Protein AF-A0A2M8L1A0-F1 (afdb_monomer)

Structure (mmCIF, N/CA/C/O backbone):
data_AF-A0A2M8L1A0-F1
#
_entry.id   AF-A0A2M8L1A0-F1
#
loop_
_atom_site.group_PDB
_atom_site.id
_atom_site.type_symbol
_atom_site.label_atom_id
_atom_site.label_alt_id
_atom_site.label_comp_id
_atom_site.label_asym_id
_atom_site.label_entity_id
_atom_site.label_seq_id
_atom_site.pdbx_PDB_ins_code
_atom_site.Cartn_x
_atom_site.Cartn_y
_atom_site.Cartn_z
_atom_site.occupancy
_atom_site.B_iso_or_equiv
_atom_site.auth_seq_id
_atom_site.auth_comp_id
_atom_site.auth_asym_id
_atom_site.auth_atom_id
_atom_site.pdbx_PDB_model_num
ATOM 1 N N . ARG A 1 1 ? 2.037 17.268 6.715 1.00 83.38 1 ARG A N 1
ATOM 2 C CA . ARG A 1 1 ? 0.787 17.813 6.130 1.00 83.38 1 ARG A CA 1
ATOM 3 C C . ARG A 1 1 ? -0.017 16.712 5.448 1.00 83.38 1 ARG A C 1
ATOM 5 O O . ARG A 1 1 ? -1.038 16.357 6.001 1.00 83.38 1 ARG A O 1
ATOM 12 N N . ILE A 1 2 ? 0.499 16.078 4.388 1.00 87.25 2 ILE A N 1
ATOM 13 C CA . ILE A 1 2 ? -0.202 15.017 3.628 1.00 87.25 2 ILE A CA 1
ATOM 14 C C . ILE A 1 2 ? -0.797 13.916 4.528 1.00 87.25 2 ILE A C 1
ATOM 16 O O . ILE A 1 2 ? -1.982 13.641 4.440 1.00 87.25 2 ILE A O 1
ATOM 20 N N . ILE A 1 3 ? -0.023 13.345 5.459 1.00 86.69 3 ILE A N 1
ATOM 21 C CA . ILE A 1 3 ? -0.531 12.277 6.349 1.00 86.69 3 ILE A CA 1
ATOM 22 C C . ILE A 1 3 ? -1.656 12.750 7.277 1.00 86.69 3 ILE A C 1
ATOM 24 O O . ILE A 1 3 ? -2.567 11.985 7.574 1.00 86.69 3 ILE A O 1
ATOM 28 N N . ARG A 1 4 ? -1.609 14.006 7.733 1.00 88.56 4 ARG A N 1
ATOM 29 C CA . ARG A 1 4 ? -2.683 14.573 8.556 1.00 88.56 4 ARG A CA 1
ATOM 30 C C . ARG A 1 4 ? -3.952 14.708 7.724 1.00 88.56 4 ARG A C 1
ATOM 32 O O . ARG A 1 4 ? -4.989 14.227 8.145 1.00 88.56 4 ARG A O 1
ATOM 39 N N . ASP A 1 5 ? -3.831 15.291 6.538 1.00 90.94 5 ASP A N 1
ATOM 40 C CA . ASP A 1 5 ? -4.959 15.513 5.639 1.00 90.94 5 ASP A CA 1
ATOM 41 C C . ASP A 1 5 ? -5.591 14.157 5.212 1.00 90.94 5 ASP A C 1
ATOM 43 O O . ASP A 1 5 ? -6.812 14.039 5.157 1.00 90.94 5 ASP A O 1
ATOM 47 N N . TYR A 1 6 ? -4.784 13.098 5.033 1.00 88.06 6 TYR A N 1
ATOM 48 C CA . TYR A 1 6 ? -5.267 11.717 4.843 1.00 88.06 6 TYR A CA 1
ATOM 49 C C . TYR A 1 6 ? -6.056 11.198 6.056 1.00 88.06 6 TYR A C 1
ATOM 51 O O . TYR A 1 6 ? -7.160 10.688 5.910 1.00 88.06 6 TYR A O 1
ATOM 59 N N . ARG A 1 7 ? -5.516 11.361 7.274 1.00 85.38 7 ARG A N 1
ATOM 60 C CA . ARG A 1 7 ? -6.191 10.950 8.523 1.00 85.38 7 ARG A CA 1
ATOM 61 C C . ARG A 1 7 ? -7.476 11.742 8.792 1.00 85.38 7 ARG A C 1
ATOM 63 O O . ARG A 1 7 ? -8.376 11.230 9.446 1.00 85.38 7 ARG A O 1
ATOM 70 N N . GLU A 1 8 ? -7.566 12.968 8.284 1.00 92.00 8 GLU A N 1
ATOM 71 C CA . GLU A 1 8 ? -8.760 13.822 8.327 1.00 92.00 8 GLU A CA 1
ATOM 72 C C . GLU A 1 8 ? -9.753 13.515 7.186 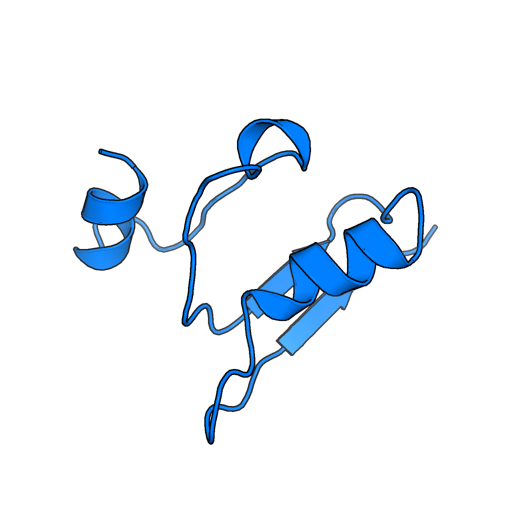1.00 92.00 8 GLU A C 1
ATOM 74 O O . GLU A 1 8 ? -10.742 14.226 7.032 1.00 92.00 8 GLU A O 1
ATOM 79 N N . ASN A 1 9 ? -9.524 12.450 6.402 1.00 89.94 9 ASN A N 1
ATOM 80 C CA . ASN A 1 9 ? -10.346 12.036 5.256 1.00 89.94 9 ASN A CA 1
ATOM 81 C C . ASN A 1 9 ? -10.509 13.121 4.174 1.00 89.94 9 ASN A C 1
ATOM 83 O O . ASN A 1 9 ? -11.490 13.126 3.431 1.00 89.94 9 ASN A O 1
ATOM 87 N N . MET A 1 10 ? -9.540 14.034 4.042 1.00 94.75 10 MET A N 1
ATOM 88 C CA . MET A 1 10 ? -9.518 15.006 2.938 1.00 94.75 10 MET A CA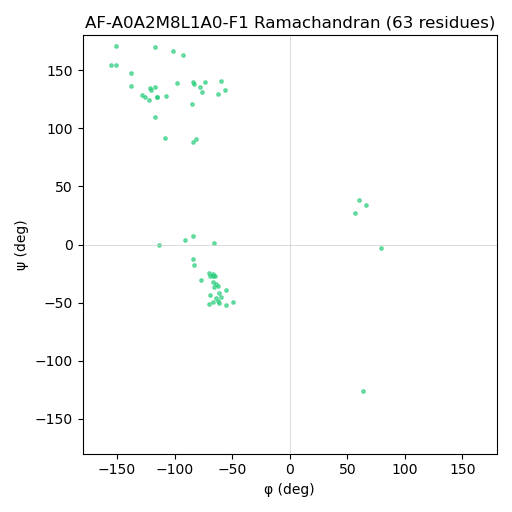 1
ATOM 89 C C . MET A 1 10 ? -9.287 14.318 1.587 1.00 94.75 10 MET A C 1
ATOM 91 O O . MET A 1 10 ? -9.668 14.838 0.539 1.00 94.75 10 MET A O 1
ATOM 95 N N . PHE A 1 11 ? -8.643 13.153 1.613 1.00 92.56 11 PHE A N 1
ATOM 96 C CA . PHE A 1 11 ? -8.505 12.229 0.498 1.00 92.56 11 PHE A CA 1
ATOM 97 C C . PHE A 1 11 ? -8.281 10.816 1.041 1.00 92.56 11 PHE A C 1
ATOM 99 O O . PHE A 1 11 ? -7.727 10.641 2.125 1.00 92.56 11 PHE A O 1
ATOM 106 N N . ASN A 1 12 ? -8.654 9.811 0.247 1.00 90.94 12 ASN A N 1
ATOM 107 C CA . ASN A 1 12 ? -8.651 8.406 0.675 1.00 90.94 12 ASN A CA 1
ATOM 108 C C . ASN A 1 12 ? -7.615 7.551 -0.071 1.00 90.94 12 ASN A C 1
ATOM 110 O O . ASN A 1 12 ? -7.511 6.353 0.174 1.00 90.94 12 ASN A O 1
ATOM 114 N N . ILE A 1 13 ? -6.866 8.148 -1.004 1.00 92.94 13 ILE A N 1
ATOM 115 C CA . ILE A 1 13 ? -5.857 7.461 -1.816 1.00 92.94 13 ILE A CA 1
ATOM 116 C C . ILE A 1 13 ? -4.547 8.231 -1.716 1.00 92.94 13 ILE A C 1
ATOM 118 O O . ILE A 1 13 ? -4.509 9.435 -1.968 1.00 92.94 13 ILE A O 1
ATOM 122 N N . LEU A 1 14 ? -3.471 7.520 -1.383 1.00 91.94 14 LEU A N 1
ATOM 123 C CA . LEU A 1 14 ? -2.112 8.039 -1.410 1.00 91.94 14 LEU A CA 1
ATOM 124 C C . LEU A 1 14 ? -1.306 7.286 -2.468 1.00 91.94 14 LEU A C 1
ATOM 126 O O . LEU A 1 14 ? -1.222 6.062 -2.429 1.00 91.94 14 LEU A O 1
ATOM 130 N N . VAL A 1 15 ? -0.679 8.029 -3.376 1.00 92.88 15 VAL A N 1
ATOM 131 C CA . VAL A 1 15 ? 0.263 7.488 -4.360 1.00 92.88 15 VAL A CA 1
ATOM 132 C C . VAL A 1 15 ? 1.668 7.920 -3.958 1.00 92.88 15 VAL A C 1
ATOM 134 O O . VAL A 1 15 ? 1.905 9.104 -3.716 1.00 92.88 15 VAL A O 1
ATOM 137 N N . ALA A 1 16 ? 2.594 6.969 -3.853 1.00 90.56 16 ALA A N 1
ATOM 138 C CA . ALA A 1 16 ? 3.967 7.232 -3.439 1.00 90.56 16 ALA A CA 1
ATOM 139 C C . ALA A 1 16 ? 4.942 6.219 -4.050 1.00 90.56 16 ALA A C 1
ATOM 141 O O . ALA A 1 16 ? 4.574 5.085 -4.342 1.00 90.56 16 ALA A O 1
ATOM 142 N N . THR A 1 17 ? 6.200 6.634 -4.193 1.00 91.50 17 THR A N 1
ATOM 143 C CA . THR A 1 17 ? 7.334 5.742 -4.470 1.00 91.50 17 THR A CA 1
ATOM 144 C C . THR A 1 17 ? 7.994 5.306 -3.161 1.00 91.50 17 THR A C 1
ATOM 146 O O . THR A 1 17 ? 7.834 5.974 -2.136 1.00 91.50 17 THR A O 1
ATOM 149 N N . ASP A 1 18 ? 8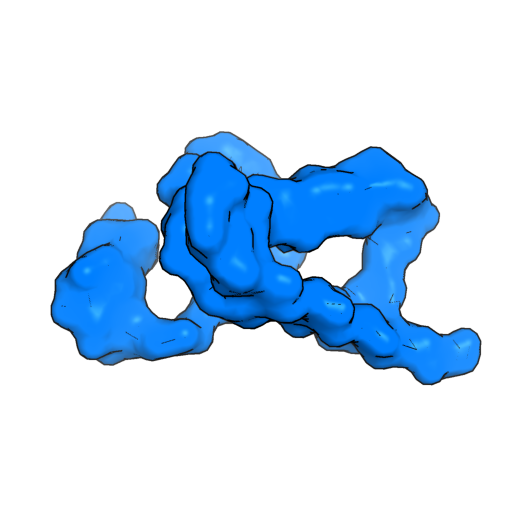.803 4.241 -3.183 1.00 83.69 18 ASP A N 1
ATOM 150 C CA . ASP A 1 18 ? 9.527 3.770 -1.987 1.00 83.69 18 ASP A CA 1
ATOM 151 C C . ASP A 1 18 ? 10.384 4.869 -1.356 1.00 83.69 18 ASP A C 1
ATOM 153 O O . ASP A 1 18 ? 10.434 5.017 -0.137 1.00 83.69 18 ASP A O 1
ATOM 157 N N . VAL A 1 19 ? 11.027 5.688 -2.192 1.00 84.56 19 VAL A N 1
ATOM 158 C CA . VAL A 1 19 ? 11.860 6.809 -1.741 1.00 84.56 19 VAL A CA 1
ATOM 159 C C . VAL A 1 19 ? 11.015 7.856 -1.019 1.00 84.56 19 VAL A C 1
ATOM 161 O O . VAL A 1 19 ? 11.395 8.293 0.063 1.00 84.56 19 VAL A O 1
ATOM 164 N N . ALA A 1 20 ? 9.864 8.228 -1.583 1.00 81.75 20 ALA A N 1
ATOM 165 C CA . ALA A 1 20 ? 8.974 9.219 -0.985 1.00 81.75 20 ALA A CA 1
ATOM 166 C C . ALA A 1 20 ? 8.286 8.710 0.296 1.00 81.75 20 ALA A C 1
ATOM 168 O O . ALA A 1 20 ? 7.933 9.509 1.160 1.00 81.75 20 ALA A O 1
ATOM 169 N N . ALA A 1 21 ? 8.099 7.392 0.426 1.00 79.75 21 ALA A N 1
ATOM 170 C CA . ALA A 1 21 ? 7.450 6.764 1.574 1.00 79.75 21 ALA A CA 1
ATOM 171 C C . ALA A 1 21 ? 8.388 6.531 2.774 1.00 79.75 21 ALA A C 1
ATOM 173 O O . ALA A 1 21 ? 7.915 6.330 3.897 1.00 79.75 21 ALA A O 1
ATOM 174 N N . ARG A 1 22 ? 9.714 6.556 2.579 1.00 81.88 22 ARG A N 1
ATOM 175 C CA . ARG A 1 22 ? 10.682 6.363 3.672 1.00 81.88 22 ARG A CA 1
ATOM 176 C C . ARG A 1 22 ? 10.550 7.465 4.723 1.00 81.88 22 ARG A C 1
ATOM 178 O O . ARG A 1 22 ? 10.552 8.650 4.415 1.00 81.88 22 ARG A O 1
ATOM 185 N N . GLY A 1 23 ? 10.449 7.056 5.987 1.00 77.50 23 GLY A N 1
ATOM 186 C CA . GLY A 1 23 ? 10.263 7.971 7.117 1.00 77.50 23 GLY A CA 1
ATOM 187 C C . GLY A 1 23 ? 8.826 8.467 7.305 1.00 77.50 23 GLY A C 1
ATOM 188 O O . GLY A 1 23 ? 8.558 9.155 8.288 1.00 77.50 23 GLY A O 1
ATOM 189 N N . LEU A 1 24 ? 7.888 8.097 6.425 1.00 80.44 24 LEU A N 1
ATOM 190 C CA . LEU A 1 24 ? 6.469 8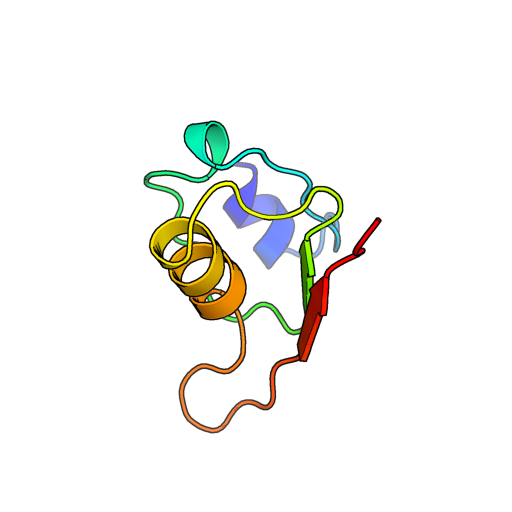.337 6.655 1.00 80.44 24 LEU A CA 1
ATOM 191 C C . LEU A 1 24 ? 5.880 7.202 7.501 1.00 80.44 24 LEU A C 1
ATOM 193 O O . LEU A 1 24 ? 5.886 6.029 7.113 1.00 80.44 24 LEU A O 1
ATOM 197 N N . ASP A 1 25 ? 5.335 7.559 8.662 1.00 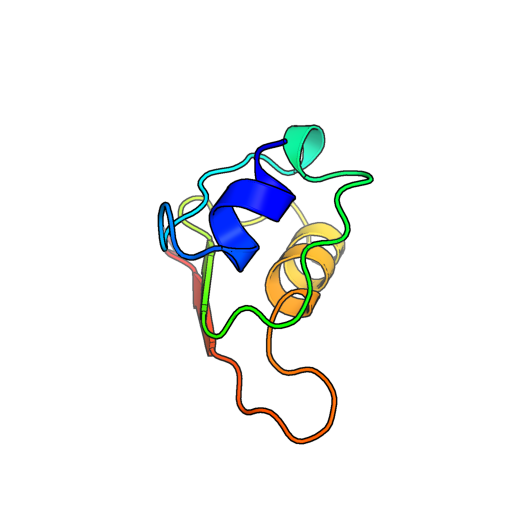79.00 25 ASP A N 1
ATOM 198 C CA . ASP A 1 25 ? 4.529 6.641 9.462 1.00 79.00 25 ASP A CA 1
ATOM 199 C C . ASP A 1 25 ? 3.080 6.634 8.965 1.00 79.00 25 ASP A C 1
ATOM 201 O O . ASP A 1 25 ? 2.218 7.413 9.389 1.00 79.00 25 ASP A O 1
ATOM 205 N N . ILE A 1 26 ? 2.849 5.758 7.993 1.00 79.88 26 ILE A N 1
ATOM 206 C CA . ILE A 1 26 ? 1.540 5.494 7.405 1.00 79.88 26 ILE A CA 1
ATOM 207 C C . ILE A 1 26 ? 1.108 4.116 7.895 1.00 79.88 26 ILE A C 1
ATOM 209 O O . ILE A 1 26 ? 1.513 3.092 7.344 1.00 79.88 26 ILE A O 1
ATOM 213 N N . ALA A 1 27 ? 0.381 4.107 9.006 1.00 76.50 27 ALA A N 1
ATOM 214 C CA . ALA A 1 27 ? -0.215 2.917 9.596 1.00 76.50 27 ALA A CA 1
ATOM 215 C C . ALA A 1 27 ? -1.711 2.849 9.258 1.00 76.50 27 ALA A C 1
ATOM 217 O O . ALA A 1 27 ? -2.298 3.842 8.824 1.00 76.50 27 ALA A O 1
ATOM 218 N N . ASP A 1 28 ? -2.301 1.679 9.494 1.00 78.25 28 ASP A N 1
ATOM 219 C CA . ASP A 1 28 ? -3.749 1.441 9.472 1.00 78.25 28 ASP A CA 1
ATOM 220 C C . ASP A 1 28 ? -4.427 1.727 8.125 1.00 78.25 28 ASP A C 1
ATOM 222 O O . ASP A 1 28 ? -5.553 2.219 8.051 1.00 78.25 28 ASP A O 1
ATOM 226 N N . ILE A 1 29 ? -3.744 1.387 7.029 1.00 89.56 29 ILE A N 1
ATOM 227 C CA . ILE A 1 29 ? -4.336 1.407 5.690 1.00 89.56 29 ILE A CA 1
ATOM 228 C C . ILE A 1 29 ? -5.094 0.094 5.474 1.00 89.56 29 ILE A C 1
ATOM 230 O O . ILE A 1 29 ? -4.598 -0.974 5.824 1.00 89.56 29 ILE A O 1
ATOM 234 N N . SER A 1 30 ? -6.281 0.133 4.869 1.00 92.62 30 SER A N 1
ATOM 235 C CA . SER A 1 30 ? -7.049 -1.088 4.572 1.00 92.62 30 SER A CA 1
ATOM 236 C C . SER A 1 30 ? -6.511 -1.863 3.363 1.00 92.62 30 SER A C 1
ATOM 238 O O . SER A 1 30 ? -6.621 -3.087 3.322 1.00 92.62 30 SER A O 1
ATOM 240 N N . HIS A 1 31 ? -5.930 -1.156 2.388 1.00 94.75 31 HIS A N 1
ATOM 241 C CA . HIS A 1 31 ? -5.452 -1.720 1.128 1.00 94.75 31 HIS A CA 1
ATOM 242 C C . HIS A 1 31 ? -4.099 -1.128 0.734 1.00 94.75 31 HIS A C 1
ATOM 244 O O . HIS A 1 31 ? -3.901 0.085 0.779 1.00 94.75 31 HIS A O 1
ATOM 250 N N . VAL A 1 32 ? -3.191 -1.987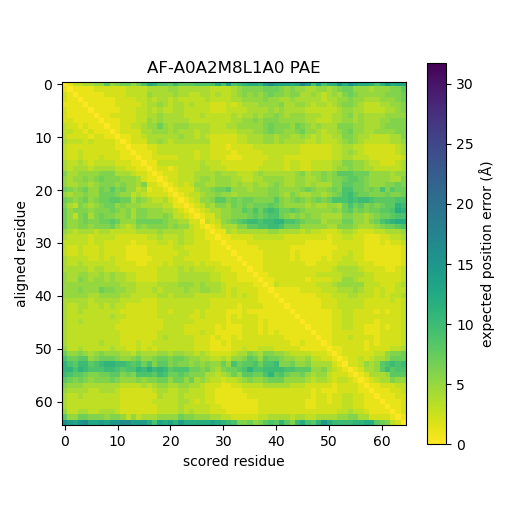 0.284 1.00 95.50 32 VAL A N 1
ATOM 251 C CA . VAL A 1 32 ? -1.938 -1.613 -0.377 1.00 95.50 32 VAL A CA 1
ATOM 252 C C . VAL A 1 32 ? -1.993 -2.123 -1.813 1.00 95.50 32 VAL A C 1
ATOM 254 O O . VAL A 1 32 ? -2.251 -3.302 -2.042 1.00 95.50 32 VAL A O 1
ATOM 257 N N . ILE A 1 33 ? -1.751 -1.239 -2.781 1.00 96.88 33 ILE A N 1
ATOM 258 C CA . ILE A 1 33 ? -1.717 -1.588 -4.205 1.00 96.88 33 ILE A CA 1
ATOM 259 C C . ILE A 1 33 ? -0.303 -1.326 -4.721 1.00 96.88 33 ILE A C 1
ATOM 261 O O . ILE A 1 33 ? 0.121 -0.178 -4.838 1.00 96.88 33 ILE A O 1
ATOM 265 N N . ASN A 1 34 ? 0.428 -2.394 -5.027 1.00 96.44 34 ASN A N 1
ATOM 266 C CA . ASN A 1 34 ? 1.689 -2.326 -5.751 1.00 96.44 34 ASN A CA 1
ATOM 267 C C . ASN A 1 34 ? 1.368 -2.214 -7.241 1.00 96.44 34 ASN A C 1
ATOM 269 O O . ASN A 1 34 ? 1.177 -3.230 -7.910 1.00 96.44 34 ASN A O 1
ATOM 273 N N . TYR A 1 35 ? 1.253 -0.971 -7.717 1.00 96.00 35 TYR A N 1
ATOM 274 C CA . TYR A 1 35 ? 1.033 -0.696 -9.136 1.00 96.00 35 TYR A CA 1
ATOM 275 C C . TYR A 1 35 ? 2.204 -1.220 -9.972 1.00 96.00 35 TYR A C 1
ATOM 277 O O . TYR A 1 35 ? 1.992 -1.996 -10.893 1.00 96.00 35 TYR A O 1
ATOM 285 N N . ASP A 1 36 ? 3.427 -0.867 -9.569 1.00 94.44 36 ASP A N 1
ATOM 286 C CA . ASP A 1 36 ? 4.653 -1.464 -10.093 1.00 94.44 36 ASP A CA 1
ATOM 287 C C . ASP A 1 36 ? 5.148 -2.559 -9.143 1.00 94.44 36 ASP A C 1
ATOM 289 O O . ASP A 1 36 ? 5.153 -2.379 -7.909 1.00 94.44 36 ASP A O 1
ATOM 293 N N . GLN A 1 37 ? 5.611 -3.672 -9.722 1.00 94.06 37 GLN A N 1
ATOM 294 C CA . GLN A 1 37 ? 6.191 -4.775 -8.965 1.00 94.06 37 GLN A CA 1
ATOM 295 C C . GLN A 1 37 ? 7.365 -4.271 -8.098 1.00 94.06 37 GLN A C 1
ATOM 297 O O . GLN A 1 37 ? 8.226 -3.531 -8.580 1.00 94.06 37 GLN A O 1
ATOM 302 N N . PRO A 1 38 ? 7.431 -4.652 -6.809 1.00 92.94 38 PRO A N 1
ATOM 303 C CA . PRO A 1 38 ? 8.560 -4.301 -5.954 1.00 92.94 38 PRO A CA 1
ATOM 304 C C . PRO A 1 38 ? 9.875 -4.861 -6.504 1.00 92.94 38 PRO A C 1
ATOM 306 O O . PRO A 1 38 ? 9.932 -6.009 -6.944 1.00 92.94 38 PRO A O 1
ATOM 309 N N . ASN A 1 39 ? 10.949 -4.073 -6.412 1.00 92.12 39 ASN A N 1
ATOM 310 C CA . ASN A 1 39 ? 12.267 -4.463 -6.929 1.00 92.12 39 ASN A CA 1
ATOM 311 C C . ASN A 1 39 ? 12.888 -5.640 -6.162 1.00 92.12 39 ASN A C 1
ATOM 313 O O . ASN A 1 39 ? 13.722 -6.367 -6.695 1.00 92.12 39 ASN A O 1
ATOM 317 N N . ASN A 1 40 ? 12.529 -5.797 -4.887 1.00 93.25 40 ASN A N 1
ATOM 318 C CA . ASN A 1 40 ? 12.997 -6.874 -4.025 1.00 93.25 40 ASN A CA 1
ATOM 319 C C . ASN A 1 40 ? 11.940 -7.214 -2.959 1.00 93.25 40 ASN A C 1
ATOM 321 O O . ASN A 1 40 ? 10.933 -6.519 -2.788 1.00 93.25 40 ASN A O 1
ATOM 325 N N . TYR A 1 41 ? 12.182 -8.310 -2.243 1.00 93.31 41 TYR A N 1
ATOM 326 C CA . TYR A 1 41 ? 11.275 -8.826 -1.221 1.00 93.31 41 TYR A CA 1
ATOM 327 C C . TYR A 1 41 ? 11.141 -7.907 0.006 1.00 93.31 41 TYR A C 1
ATOM 329 O O . TYR A 1 41 ? 10.065 -7.824 0.605 1.00 93.31 41 TYR A O 1
ATOM 337 N N . ASP A 1 42 ? 12.205 -7.193 0.371 1.00 92.62 42 ASP A N 1
ATOM 338 C CA . ASP A 1 42 ? 12.186 -6.289 1.521 1.00 92.62 42 ASP A CA 1
ATOM 339 C C . ASP A 1 42 ? 11.290 -5.079 1.240 1.00 92.62 42 ASP A C 1
ATOM 341 O O . ASP A 1 42 ? 10.457 -4.719 2.070 1.00 92.62 42 ASP A O 1
ATOM 345 N N . ASP A 1 43 ? 11.383 -4.498 0.042 1.00 92.12 43 ASP A N 1
ATOM 346 C CA . ASP A 1 43 ? 10.494 -3.429 -0.416 1.00 92.12 43 ASP A CA 1
ATOM 347 C C . ASP A 1 43 ? 9.036 -3.908 -0.429 1.00 92.12 43 ASP A C 1
ATOM 349 O O . ASP A 1 43 ? 8.161 -3.222 0.104 1.00 92.12 43 ASP A O 1
ATOM 353 N N . TYR A 1 44 ? 8.766 -5.116 -0.940 1.00 93.62 44 TYR A N 1
ATOM 354 C CA . TYR A 1 44 ? 7.427 -5.712 -0.874 1.00 93.62 44 TYR A CA 1
ATOM 355 C C . TYR A 1 44 ? 6.911 -5.784 0.569 1.00 93.62 44 TYR A C 1
ATOM 357 O O . TYR A 1 44 ? 5.830 -5.270 0.864 1.00 93.62 44 TYR A O 1
ATOM 365 N N . THR A 1 45 ? 7.702 -6.355 1.481 1.00 92.75 45 THR A N 1
ATOM 366 C CA . THR A 1 45 ? 7.332 -6.526 2.894 1.00 92.75 45 THR A CA 1
ATOM 367 C C . THR A 1 45 ? 7.088 -5.176 3.579 1.00 92.75 45 THR A C 1
ATOM 369 O O . THR A 1 45 ? 6.102 -5.010 4.301 1.00 92.75 45 THR A O 1
ATOM 372 N N . HIS A 1 46 ? 7.925 -4.170 3.307 1.00 90.44 46 HIS A N 1
ATOM 373 C CA . HIS A 1 46 ? 7.761 -2.814 3.835 1.00 90.44 46 HIS A CA 1
ATOM 374 C C . HIS A 1 46 ? 6.506 -2.102 3.317 1.00 90.44 46 HIS A C 1
ATOM 376 O O . HIS A 1 46 ? 5.888 -1.338 4.073 1.00 90.44 46 HIS A O 1
ATOM 382 N N . ARG A 1 47 ? 6.136 -2.328 2.049 1.00 92.38 47 ARG A N 1
ATOM 383 C CA . ARG A 1 47 ? 4.914 -1.781 1.447 1.00 92.38 47 ARG A CA 1
ATO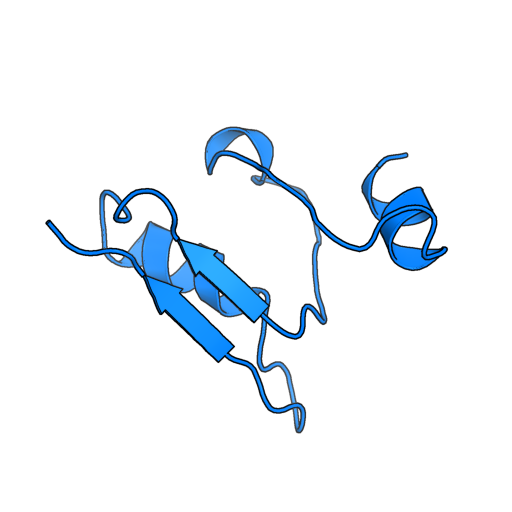M 384 C C . ARG A 1 47 ? 3.674 -2.443 2.039 1.00 92.38 47 ARG A C 1
A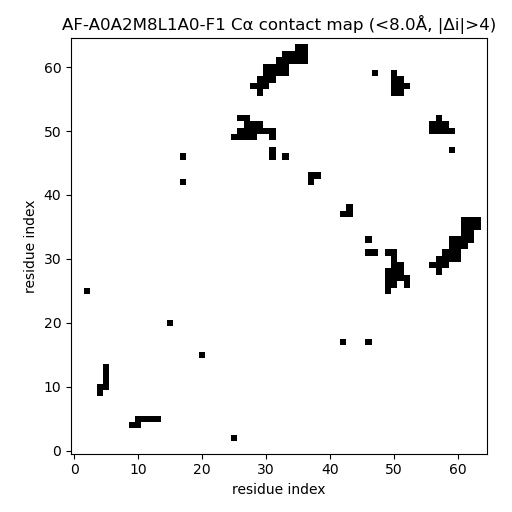TOM 386 O O . ARG A 1 47 ? 2.794 -1.740 2.529 1.00 92.38 47 ARG A O 1
ATOM 393 N N . ILE A 1 48 ? 3.605 -3.775 2.065 1.00 92.81 48 ILE A N 1
ATOM 394 C CA . ILE A 1 48 ? 2.415 -4.477 2.576 1.00 92.81 48 ILE A CA 1
ATOM 395 C C . ILE A 1 48 ? 2.257 -4.343 4.095 1.00 92.81 48 ILE A C 1
ATOM 397 O O . ILE A 1 48 ? 1.137 -4.339 4.593 1.00 92.81 48 ILE A O 1
ATOM 401 N N . GLY A 1 49 ? 3.344 -4.107 4.840 1.00 91.19 49 GLY A N 1
ATOM 402 C CA . GLY A 1 49 ? 3.308 -3.847 6.286 1.00 91.19 49 GLY A CA 1
ATOM 403 C C . GLY A 1 49 ? 2.604 -2.542 6.701 1.00 91.19 49 GLY A C 1
ATOM 404 O O . GLY A 1 49 ? 2.569 -2.197 7.891 1.00 91.19 49 GLY A O 1
ATOM 405 N N . ARG A 1 50 ? 2.067 -1.786 5.734 1.00 91.06 50 ARG A N 1
ATOM 406 C CA . ARG A 1 50 ? 1.199 -0.617 5.949 1.00 91.06 50 ARG A CA 1
ATOM 407 C C . ARG A 1 50 ? -0.269 -0.991 6.161 1.00 91.06 50 ARG A C 1
ATOM 409 O O . ARG A 1 50 ? -1.037 -0.149 6.623 1.00 91.06 50 ARG A O 1
ATOM 416 N N . THR A 1 51 ? -0.639 -2.240 5.881 1.00 92.94 51 THR A N 1
ATOM 417 C CA . THR A 1 51 ? -1.964 -2.802 6.158 1.00 92.94 51 THR A CA 1
ATOM 418 C C . THR A 1 51 ? -1.893 -3.960 7.160 1.00 92.94 51 THR A C 1
ATOM 420 O O . THR A 1 51 ? -0.805 -4.413 7.514 1.00 92.94 51 THR A O 1
ATOM 423 N N . GLY A 1 52 ? -3.049 -4.417 7.652 1.00 88.56 52 GLY A N 1
ATOM 424 C CA . GLY A 1 52 ? -3.168 -5.666 8.416 1.00 88.56 52 GLY A CA 1
ATOM 425 C C . GLY A 1 52 ? -2.469 -5.684 9.781 1.00 88.56 52 GLY A C 1
ATOM 426 O O . GLY A 1 52 ? -1.933 -6.715 10.180 1.00 88.56 52 GLY A O 1
ATOM 427 N N . ARG A 1 53 ? -2.414 -4.550 10.494 1.00 85.56 53 ARG A N 1
ATOM 428 C CA . ARG A 1 53 ? -1.783 -4.471 11.824 1.00 85.56 53 ARG A CA 1
ATOM 429 C C . ARG A 1 53 ? -2.744 -4.909 12.936 1.00 85.56 53 ARG A C 1
ATOM 431 O O . ARG A 1 53 ? -3.919 -4.549 12.943 1.00 85.56 53 ARG A O 1
ATOM 438 N N . GLY A 1 54 ? -2.225 -5.645 13.922 1.00 85.06 54 GLY A N 1
ATOM 439 C CA . GLY A 1 54 ? -3.007 -6.123 15.067 1.00 85.06 54 GLY A CA 1
ATOM 440 C C . GLY A 1 54 ? -4.117 -7.091 14.646 1.00 85.06 54 GLY A C 1
ATOM 441 O O . GLY A 1 54 ? -3.850 -8.070 13.960 1.00 85.06 54 GLY A O 1
ATOM 442 N N . ASN A 1 55 ? -5.359 -6.806 15.050 1.00 83.81 55 ASN A N 1
ATOM 443 C CA . ASN A 1 55 ? -6.539 -7.606 14.688 1.00 83.81 55 ASN A CA 1
ATOM 444 C C . ASN A 1 55 ? -7.237 -7.121 13.402 1.00 83.81 55 ASN A C 1
ATOM 446 O O . ASN A 1 55 ? -8.311 -7.622 13.066 1.00 83.81 55 ASN A O 1
ATOM 450 N N . ALA A 1 56 ? -6.687 -6.121 12.708 1.00 86.56 56 ALA A N 1
ATOM 451 C CA . ALA A 1 56 ? -7.284 -5.611 11.483 1.00 86.56 56 ALA A CA 1
ATOM 452 C C . ALA A 1 56 ? -6.980 -6.539 10.298 1.00 86.56 56 ALA A C 1
ATOM 454 O O . ALA A 1 56 ? -5.840 -6.955 10.098 1.00 86.56 56 ALA A O 1
ATOM 455 N N . LEU A 1 57 ? -7.995 -6.814 9.476 1.00 89.00 57 LEU A N 1
ATOM 456 C CA . LEU A 1 57 ? -7.790 -7.419 8.161 1.00 89.00 57 LEU A CA 1
ATOM 457 C C . LEU A 1 57 ? -7.197 -6.375 7.209 1.00 89.00 57 LEU A C 1
ATOM 459 O O . LEU A 1 57 ? -7.601 -5.212 7.222 1.00 89.00 57 LEU A O 1
ATOM 463 N N . GLY A 1 58 ? -6.246 -6.805 6.386 1.00 93.75 58 GLY A N 1
ATOM 464 C CA . GLY A 1 58 ? -5.576 -5.966 5.402 1.00 93.75 58 GLY A CA 1
ATOM 465 C C . GLY A 1 58 ? -5.404 -6.689 4.077 1.00 93.75 58 GLY A C 1
ATOM 466 O O . GLY A 1 58 ? -5.233 -7.909 4.059 1.00 93.75 58 GLY A O 1
ATOM 467 N N . PHE A 1 59 ? -5.442 -5.941 2.977 1.00 96.06 59 PHE A N 1
ATOM 468 C CA . PHE A 1 59 ? -5.308 -6.494 1.631 1.00 96.06 59 PHE A CA 1
ATOM 469 C C . PHE A 1 59 ? -4.118 -5.880 0.905 1.00 96.06 59 PHE A C 1
ATOM 471 O O . PHE A 1 59 ? -3.931 -4.664 0.903 1.00 96.06 59 PHE A O 1
ATOM 478 N N . ALA A 1 60 ? -3.332 -6.728 0.251 1.00 95.88 60 ALA A N 1
ATOM 479 C CA . ALA A 1 60 ? -2.256 -6.310 -0.630 1.00 95.88 60 ALA A CA 1
ATOM 480 C C . ALA A 1 60 ? -2.491 -6.895 -2.023 1.00 95.88 60 ALA A C 1
ATOM 482 O O . ALA A 1 60 ? -2.643 -8.108 -2.165 1.00 95.88 60 ALA A O 1
ATOM 483 N N . LEU A 1 61 ? -2.530 -6.032 -3.036 1.00 97.31 61 LEU A N 1
ATOM 484 C CA . LEU A 1 61 ? -2.641 -6.423 -4.437 1.00 97.31 61 LEU A CA 1
ATOM 485 C C . LEU A 1 61 ? -1.393 -5.960 -5.175 1.00 97.31 61 LEU A C 1
ATOM 487 O O . LEU A 1 61 ? -0.953 -4.825 -5.001 1.00 97.31 61 LEU A O 1
ATOM 491 N N . THR A 1 62 ? -0.840 -6.831 -6.008 1.00 96.88 62 THR A N 1
ATOM 492 C CA . THR A 1 62 ? 0.328 -6.530 -6.836 1.00 96.88 62 THR A CA 1
ATOM 493 C C . THR A 1 62 ? -0.023 -6.840 -8.274 1.00 96.88 62 THR A C 1
ATOM 495 O O . THR A 1 62 ? -0.485 -7.945 -8.561 1.00 96.88 62 THR A O 1
ATOM 498 N N . PHE A 1 63 ? 0.178 -5.874 -9.164 1.00 96.94 63 PHE A N 1
ATOM 499 C CA . PHE A 1 63 ? 0.139 -6.148 -10.593 1.00 96.94 63 PHE A CA 1
ATOM 500 C C . PHE A 1 63 ? 1.444 -6.840 -10.993 1.00 96.94 63 PHE A C 1
ATOM 502 O O . PHE A 1 63 ? 2.526 -6.431 -10.574 1.00 96.94 63 PHE A O 1
ATOM 509 N N . ILE A 1 64 ? 1.314 -7.944 -11.728 1.00 93.75 64 ILE A N 1
ATOM 510 C CA . ILE A 1 64 ? 2.424 -8.773 -12.202 1.00 93.75 64 ILE A CA 1
ATOM 511 C C . ILE A 1 64 ? 2.345 -8.776 -13.726 1.00 93.75 64 ILE A C 1
ATOM 513 O O . ILE A 1 64 ? 1.255 -8.973 -14.271 1.00 93.75 64 ILE A O 1
ATOM 517 N N . GLU A 1 65 ? 3.484 -8.559 -14.376 1.00 77.19 65 GLU A N 1
ATOM 518 C CA . GLU A 1 65 ? 3.661 -8.661 -15.830 1.00 77.19 65 GLU A CA 1
ATOM 519 C C . GLU A 1 65 ? 4.432 -9.930 -16.209 1.00 77.19 65 GLU A C 1
ATOM 521 O O . GLU A 1 65 ? 5.330 -10.341 -15.434 1.00 77.19 65 GLU A O 1
#

Nearest PDB structures (foldseek):
  8y6o-assembly1_I  TM=9.534E-01  e=8.146E-05  Homo sapiens
  2jgn-assembly3_C  TM=9.214E-01  e=6.627E-05  Homo sapiens
  4w7s-assembly1_B  TM=9.587E-01  e=1.736E-04  Saccharomyces cerevisiae S288C
  2i4i-assembly1_A  TM=9.332E-01  e=1.231E-04  Homo sapiens
  3eas-assembly1_A  TM=8.493E-01  e=3.009E-04  Thermus thermophilus HB27

pLDDT: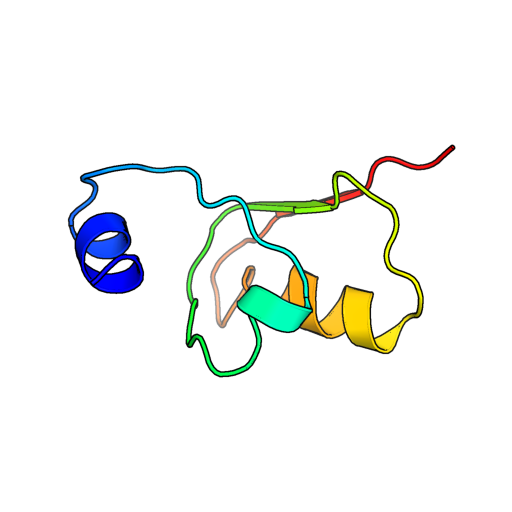 mean 89.59, std 5.63, range [76.5, 97.31]

Organism: NCBI:txid1974886

Secondary structure (DSSP, 8-state):
-HHHHHHTTS-S-----HHHHTT-----BSEEEESSPPSSHHHHHHHHTTB--TT---EEEE---

Radius of gyration: 11.93 Å; Cα contacts (8 Å, |Δi|>4): 67; chains: 1; bounding box: 23×27×31 Å

Solvent-accessible surface area (backbone atoms only — not comparable to full-atom values): 4202 Å² total; per-residue (Å²): 106,72,70,56,42,41,75,69,62,76,44,93,79,87,87,78,52,73,78,75,44,60,92,58,90,64,70,85,35,59,67,35,74,35,75,62,66,61,95,44,71,66,57,42,52,62,54,46,66,24,22,44,62,86,93,46,80,46,45,71,47,69,51,83,134

InterPro domains:
  IPR001650 Helicase, C-terminal domain-like [PF00271] (1-54)
  IPR001650 Helicase, C-terminal domain-like [PS51194] (1-65)
  IPR001650 Helicase, C-terminal domain-like [SM00490] (1-55)
  IPR027417 P-loop containing nucleoside triphosphate hydrolase [G3DSA:3.40.50.300] (1-65)
  IPR027417 P-loop containing nucleoside triphosphate hydrolase [SSF52540] (1-64)

Mean predicted aligned error: 3.68 Å

Foldseek 3Di:
DVLVCCVVPVDPDDDDDLVRCPPDPQAARQEFEAADDDPDPVSVCVRQNNHDPDPGHHYYHYDDD

Sequence (65 aa):
RIIRDYRENMFNILVATDVAARGLDIADISHVINYDQPNNYDDYTHRIGRTGRGNALGFALTFIE